Protein AF-A0A0C1XD74-F1 (afdb_monomer_lite)

Radius of gyration: 25.0 Å; chains: 1; bounding box: 58×68×39 Å

pLDDT: mean 76.07, std 21.0, range [36.81, 97.62]

Foldseek 3Di:
DADDPDDDPPPVVVVVVVVVVVVVCVVPDDPPPDDLVNLVVVLVVQVVVLVVQCVRDVVSVVVSLVVLVVSQVVCVVSVHDGDPRDDPPPPPPPPPDPDPDDDDDDDDDDDDDDDDDPDPPDDDDDDDD

Secondary structure (DSSP, 8-state):
-PPPSSPPTTHHHHHHHHHHHHHHHHHH--TTS--HHHHHHHHHHHHHHHHHHHTS-HHHHHHHHHHHHHHHHHHHHTTPPPPPP--TT-----------S-PPPPPS--PPP------TT--PPP---

Sequence (129 aa):
MGLVSRAAPGVEKQAERAAESACHLADAVTPTAWSTVAAEDALEAIDVLTTALSQISPDTATALAAVAAATNAARHSLGLPVGPEPDPQGKEAAVPGPRAGDQPAPRGARQRPRRRGLGPGFQGIHTER

Structure (mmCIF, N/CA/C/O backbone):
data_AF-A0A0C1XD74-F1
#
_entry.id   AF-A0A0C1XD74-F1
#
loop_
_atom_site.group_PDB
_atom_site.id
_atom_site.type_symbol
_atom_site.label_atom_id
_atom_site.label_alt_id
_atom_site.label_comp_id
_atom_site.label_asym_id
_atom_site.label_entity_id
_atom_site.label_seq_id
_atom_site.pdbx_PDB_ins_code
_atom_site.Cartn_x
_atom_site.Cartn_y
_atom_site.Cartn_z
_atom_site.occupancy
_atom_site.B_iso_or_equiv
_atom_site.auth_seq_id
_atom_site.auth_comp_id
_atom_site.auth_asym_id
_atom_site.auth_atom_id
_atom_site.pdbx_PDB_model_num
ATOM 1 N N . MET A 1 1 ? -15.076 -1.004 19.378 1.00 46.75 1 MET A N 1
ATOM 2 C CA . MET A 1 1 ? -15.097 0.454 19.133 1.00 46.75 1 MET A CA 1
ATOM 3 C C . MET A 1 1 ? -15.397 0.642 17.658 1.00 46.75 1 MET A C 1
ATOM 5 O O . MET A 1 1 ? -14.646 0.116 16.853 1.00 46.75 1 MET A O 1
ATOM 9 N N . GLY A 1 2 ? -16.538 1.238 17.309 1.00 65.94 2 GLY A N 1
ATOM 10 C CA . GLY A 1 2 ? -16.930 1.439 15.909 1.00 65.94 2 GLY A CA 1
ATOM 11 C C . GLY A 1 2 ? -16.255 2.667 15.298 1.00 65.94 2 GLY A C 1
ATOM 12 O O . GLY A 1 2 ? -15.820 3.557 16.028 1.00 65.94 2 GLY A O 1
ATOM 13 N N . LEU A 1 3 ? -16.190 2.719 13.966 1.00 73.38 3 LEU A N 1
ATOM 14 C CA . LEU A 1 3 ? -15.793 3.931 13.252 1.00 73.38 3 LEU A CA 1
ATOM 15 C C . LEU A 1 3 ? -16.749 5.075 13.609 1.00 73.38 3 LEU A C 1
ATOM 17 O O . LEU A 1 3 ? -17.969 4.900 13.636 1.00 73.38 3 LEU A O 1
ATOM 21 N N . VAL A 1 4 ? -16.193 6.254 13.878 1.00 77.62 4 VAL A N 1
ATOM 22 C CA . VAL A 1 4 ? -16.993 7.472 14.018 1.00 77.62 4 VAL A CA 1
ATOM 23 C C . VAL A 1 4 ? -17.599 7.843 12.664 1.00 77.62 4 VAL A C 1
ATOM 25 O O . VAL A 1 4 ? -16.967 7.666 11.626 1.00 77.62 4 VAL A O 1
ATOM 28 N N . SER A 1 5 ? -18.813 8.398 12.660 1.00 81.06 5 SER A N 1
ATOM 29 C CA . SER A 1 5 ? -19.534 8.742 11.422 1.00 81.06 5 SER A CA 1
ATOM 30 C C . SER A 1 5 ? -18.862 9.837 10.584 1.00 81.06 5 SER A C 1
ATOM 32 O O . SER A 1 5 ? -19.294 10.092 9.464 1.00 81.06 5 SER A O 1
ATOM 34 N N . ARG A 1 6 ? -17.836 10.510 11.118 1.00 79.50 6 ARG A N 1
ATOM 35 C CA . ARG A 1 6 ? -17.080 11.547 10.417 1.00 79.50 6 ARG A CA 1
ATOM 36 C C . ARG A 1 6 ? -15.589 11.389 10.681 1.00 79.50 6 ARG A C 1
ATOM 38 O O . ARG A 1 6 ? -15.171 11.370 11.836 1.00 79.50 6 ARG A O 1
ATOM 45 N N . ALA A 1 7 ? -14.802 11.318 9.612 1.00 81.12 7 ALA A N 1
ATOM 46 C CA . ALA A 1 7 ? -13.349 11.323 9.704 1.00 81.12 7 ALA A CA 1
ATOM 47 C C . ALA A 1 7 ? -12.835 12.660 10.272 1.00 81.12 7 ALA A C 1
ATOM 49 O O . ALA A 1 7 ? -13.505 13.695 10.180 1.00 81.12 7 ALA A O 1
ATOM 50 N N . ALA A 1 8 ? -11.629 12.655 10.848 1.00 84.56 8 ALA A N 1
ATOM 51 C CA . ALA A 1 8 ? -10.974 13.894 11.255 1.00 84.56 8 ALA A CA 1
ATOM 52 C C . ALA A 1 8 ? -10.777 14.829 10.038 1.00 84.56 8 ALA A C 1
ATOM 54 O O . ALA A 1 8 ? -10.639 14.346 8.906 1.00 84.56 8 ALA A O 1
ATOM 55 N N . PRO A 1 9 ? -10.754 16.162 10.233 1.00 84.19 9 PRO A N 1
ATOM 56 C CA . PRO A 1 9 ? -10.585 17.108 9.136 1.00 84.19 9 PRO A CA 1
ATOM 57 C C . PRO A 1 9 ? -9.368 16.770 8.267 1.00 84.19 9 PRO A C 1
ATOM 59 O O . PRO A 1 9 ? -8.262 16.598 8.768 1.00 84.19 9 PRO A O 1
ATOM 62 N N . GLY A 1 10 ? -9.579 16.674 6.954 1.00 88.00 10 GLY A N 1
ATOM 63 C CA . GLY A 1 10 ? -8.526 16.373 5.981 1.00 88.00 10 GLY A CA 1
ATOM 64 C C . GLY A 1 10 ? -8.268 14.885 5.727 1.00 88.00 10 GLY A C 1
ATOM 65 O O . GLY A 1 10 ? -7.812 14.568 4.632 1.00 88.00 10 GLY A O 1
ATOM 66 N N . VAL A 1 11 ? -8.624 13.980 6.648 1.00 91.12 11 VAL A N 1
ATOM 67 C CA . VAL A 1 11 ? -8.419 12.526 6.473 1.00 91.12 11 VAL A CA 1
ATOM 68 C C . VAL A 1 11 ? -9.242 11.988 5.307 1.00 91.12 11 VAL A C 1
ATOM 70 O O . VAL A 1 11 ? -8.709 11.278 4.465 1.00 91.12 11 VAL A O 1
ATOM 73 N N . GLU A 1 12 ? -10.513 12.382 5.204 1.00 89.00 12 GLU A N 1
ATOM 74 C CA . GLU A 1 12 ? -11.400 11.977 4.101 1.00 89.00 12 GLU A CA 1
ATOM 75 C C . GLU A 1 12 ? -10.815 12.357 2.731 1.00 89.00 12 GLU A C 1
ATOM 77 O O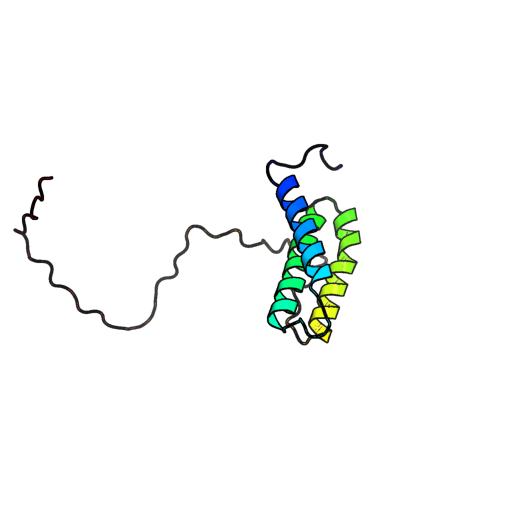 . GLU A 1 12 ? -10.677 11.513 1.853 1.00 89.00 12 GLU A O 1
ATOM 82 N N . LYS A 1 13 ? -10.345 13.602 2.591 1.00 93.19 13 LYS A N 1
ATOM 83 C CA . LYS A 1 13 ? -9.714 14.099 1.361 1.00 93.19 13 LYS A CA 1
ATOM 84 C C . LYS A 1 13 ? -8.384 13.406 1.050 1.00 93.19 13 LYS A C 1
ATOM 86 O O . LY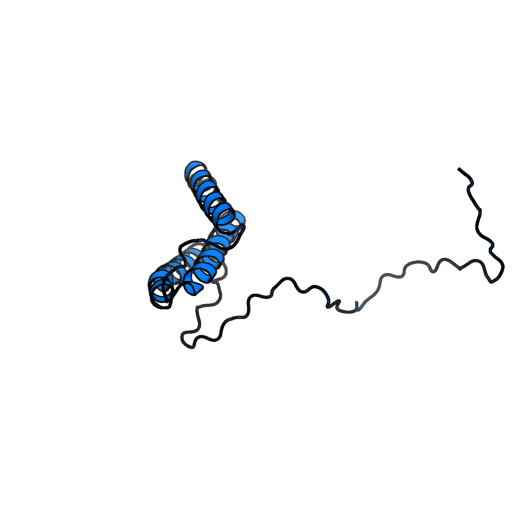S A 1 13 ? -8.016 13.260 -0.111 1.00 93.19 13 LYS A O 1
ATOM 91 N N . GLN A 1 14 ? -7.612 13.039 2.072 1.00 93.25 14 GLN A N 1
ATOM 92 C CA . GLN A 1 14 ? -6.371 12.286 1.882 1.00 93.25 14 GLN A CA 1
ATOM 93 C C . GLN A 1 14 ? -6.655 10.848 1.444 1.00 93.25 14 GLN A C 1
ATOM 95 O O . GLN A 1 14 ? -5.987 10.364 0.536 1.00 93.25 14 GLN A O 1
ATOM 100 N N . ALA A 1 15 ? -7.663 10.202 2.034 1.00 92.69 15 ALA A N 1
ATOM 101 C CA . ALA A 1 15 ? -8.099 8.867 1.643 1.00 92.69 15 ALA A CA 1
ATOM 102 C C . ALA A 1 15 ? -8.627 8.844 0.199 1.00 92.69 15 ALA A C 1
ATOM 104 O O . ALA A 1 15 ? -8.237 7.974 -0.575 1.00 92.69 15 ALA A O 1
ATOM 105 N N . GLU A 1 16 ? -9.432 9.838 -0.187 1.00 93.94 16 GLU A N 1
ATOM 106 C CA . GLU A 1 16 ? -9.906 10.020 -1.565 1.00 93.94 16 GLU A CA 1
ATOM 107 C C . GLU A 1 16 ? -8.734 10.143 -2.550 1.00 93.94 16 GLU A C 1
ATOM 109 O O . GLU A 1 16 ? -8.631 9.369 -3.497 1.00 93.94 16 GLU A O 1
ATOM 114 N N . ARG A 1 17 ? -7.774 11.032 -2.271 1.00 96.12 17 ARG A N 1
ATOM 115 C CA . ARG A 1 17 ? -6.577 11.201 -3.113 1.00 96.12 17 ARG A CA 1
ATOM 116 C C . ARG A 1 17 ? -5.717 9.947 -3.199 1.00 96.12 17 ARG A C 1
ATOM 118 O O . ARG A 1 17 ? -5.119 9.696 -4.244 1.00 96.12 17 ARG A O 1
ATOM 125 N N . ALA A 1 18 ? -5.607 9.188 -2.110 1.00 94.75 18 ALA A N 1
ATOM 126 C CA . ALA A 1 18 ? -4.878 7.926 -2.112 1.00 94.75 18 ALA A CA 1
ATOM 127 C C . ALA A 1 18 ? -5.558 6.912 -3.045 1.00 94.75 18 ALA A C 1
ATOM 129 O O . ALA A 1 18 ? -4.874 6.279 -3.847 1.00 94.75 18 ALA A O 1
ATOM 130 N N . ALA A 1 19 ? -6.892 6.818 -3.001 1.00 96.12 19 ALA A N 1
ATOM 131 C CA . ALA A 1 19 ? -7.660 5.967 -3.905 1.00 96.12 19 ALA A CA 1
ATOM 132 C C . ALA A 1 19 ? -7.514 6.406 -5.373 1.00 96.12 19 ALA A C 1
ATOM 134 O O . ALA A 1 19 ? -7.199 5.577 -6.224 1.00 96.12 19 ALA A O 1
ATOM 135 N N . GLU A 1 20 ? -7.647 7.704 -5.667 1.00 97.62 20 GLU A N 1
ATOM 136 C CA . GLU A 1 20 ? -7.438 8.252 -7.018 1.00 97.62 20 GLU A CA 1
ATOM 137 C C . GLU A 1 20 ? -6.027 7.956 -7.544 1.00 97.62 20 GLU A C 1
ATOM 139 O O . GLU A 1 20 ? -5.856 7.493 -8.671 1.00 97.62 20 GLU A O 1
ATOM 144 N N . SER A 1 21 ? -5.005 8.173 -6.712 1.00 95.69 21 SER A N 1
ATOM 145 C CA . SER A 1 21 ? -3.608 7.917 -7.084 1.00 95.69 21 SER A CA 1
ATOM 146 C C . SER A 1 21 ? -3.357 6.434 -7.356 1.00 95.69 21 SER A C 1
ATOM 148 O O . SER A 1 21 ? -2.643 6.100 -8.299 1.00 95.69 21 SER A O 1
ATOM 150 N N . ALA A 1 22 ? -3.964 5.540 -6.569 1.00 95.19 22 ALA A N 1
ATOM 151 C CA . ALA A 1 22 ? -3.871 4.100 -6.785 1.00 95.19 22 ALA A CA 1
ATOM 152 C C . ALA A 1 22 ? -4.531 3.676 -8.106 1.00 95.19 22 ALA A C 1
ATOM 154 O O . ALA A 1 22 ? -3.954 2.874 -8.839 1.00 95.19 22 ALA A O 1
ATOM 155 N N . CYS A 1 23 ? -5.691 4.247 -8.450 1.00 96.75 23 CYS A N 1
ATOM 156 C CA . CYS A 1 23 ? -6.332 4.017 -9.746 1.00 96.75 23 CYS A CA 1
ATOM 157 C C . CYS A 1 23 ? -5.452 4.500 -10.905 1.00 96.75 23 CYS A C 1
ATOM 159 O O . CYS A 1 23 ? -5.196 3.740 -11.833 1.00 96.75 23 CYS A O 1
ATOM 161 N N . HIS A 1 24 ? -4.914 5.719 -10.822 1.00 95.56 24 HIS A N 1
ATOM 162 C CA . HIS A 1 24 ? -4.011 6.237 -11.850 1.00 95.56 24 HIS A CA 1
ATOM 163 C C . HIS A 1 24 ? -2.746 5.392 -12.013 1.00 95.56 24 HIS A C 1
ATOM 165 O O . HIS A 1 24 ? -2.293 5.179 -13.137 1.00 95.56 24 HIS A O 1
ATOM 171 N N . LEU A 1 25 ? -2.183 4.886 -10.912 1.00 93.69 25 LEU A N 1
ATOM 172 C CA . LEU A 1 25 ? -1.071 3.945 -10.974 1.00 93.69 25 LEU A CA 1
ATOM 173 C C . LEU A 1 25 ? -1.495 2.651 -11.680 1.00 93.69 25 LEU A C 1
ATOM 175 O O . LEU A 1 25 ? -0.790 2.207 -12.580 1.00 93.69 25 LEU A O 1
ATOM 179 N N . ALA A 1 26 ? -2.650 2.079 -11.330 1.00 93.06 26 ALA A N 1
ATOM 180 C CA . ALA A 1 26 ? -3.173 0.865 -11.959 1.00 93.06 26 ALA A CA 1
ATOM 181 C C . ALA A 1 26 ? -3.401 1.023 -13.475 1.00 93.06 26 ALA A C 1
ATOM 183 O O . ALA A 1 26 ? -3.120 0.096 -14.232 1.00 93.06 26 ALA A O 1
ATOM 184 N N . ASP A 1 27 ? -3.838 2.200 -13.926 1.00 94.38 27 ASP A N 1
ATOM 185 C CA . ASP A 1 27 ? -4.011 2.502 -15.352 1.00 94.38 27 ASP A CA 1
ATOM 186 C C . ASP A 1 27 ? -2.671 2.691 -16.086 1.00 94.38 27 ASP A C 1
ATOM 188 O O . ASP A 1 27 ? -2.566 2.430 -17.285 1.00 94.38 27 ASP A O 1
ATOM 192 N 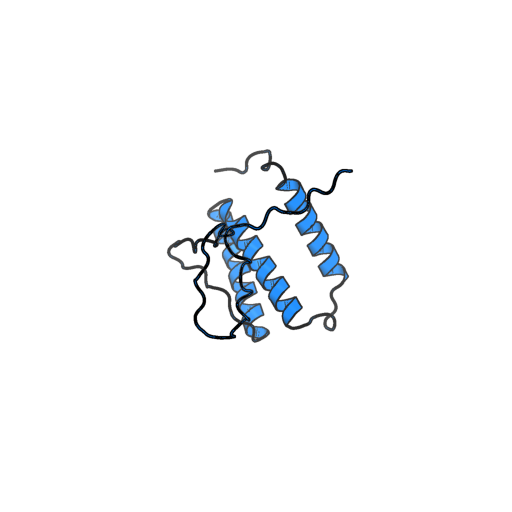N . ALA A 1 28 ? -1.638 3.160 -15.382 1.00 91.31 28 ALA A N 1
ATOM 193 C CA . ALA A 1 28 ? -0.328 3.454 -15.960 1.00 91.31 28 ALA A CA 1
ATOM 194 C C . ALA A 1 28 ? 0.616 2.241 -16.012 1.00 91.31 28 ALA A C 1
ATOM 196 O O . ALA A 1 28 ? 1.582 2.239 -16.783 1.00 91.31 28 ALA A O 1
ATOM 197 N N . VAL A 1 29 ? 0.392 1.221 -15.179 1.00 92.56 29 VAL A N 1
ATOM 198 C CA . VAL A 1 29 ? 1.333 0.104 -15.043 1.00 92.56 29 VAL A CA 1
ATOM 199 C C . VAL A 1 29 ? 1.293 -0.834 -16.245 1.00 92.56 29 VAL A C 1
ATOM 201 O O . VAL A 1 29 ? 0.263 -1.342 -16.673 1.00 92.56 29 VAL A O 1
ATOM 204 N N . THR A 1 30 ? 2.482 -1.137 -16.752 1.00 90.31 30 THR A N 1
ATOM 205 C CA . THR A 1 30 ? 2.743 -2.257 -17.659 1.00 90.31 30 THR A CA 1
ATOM 206 C C . THR A 1 30 ? 3.911 -3.060 -17.085 1.00 90.31 30 THR A C 1
ATOM 208 O O . THR A 1 30 ? 4.687 -2.502 -16.304 1.00 90.31 30 THR A O 1
ATOM 211 N N . PRO A 1 31 ? 4.102 -4.344 -17.444 1.00 82.06 31 PRO A N 1
ATOM 212 C CA . PRO A 1 31 ? 5.219 -5.135 -16.917 1.00 82.06 31 PRO A CA 1
ATOM 213 C C . PRO A 1 31 ? 6.594 -4.481 -17.123 1.00 82.06 31 PRO A C 1
ATOM 215 O O 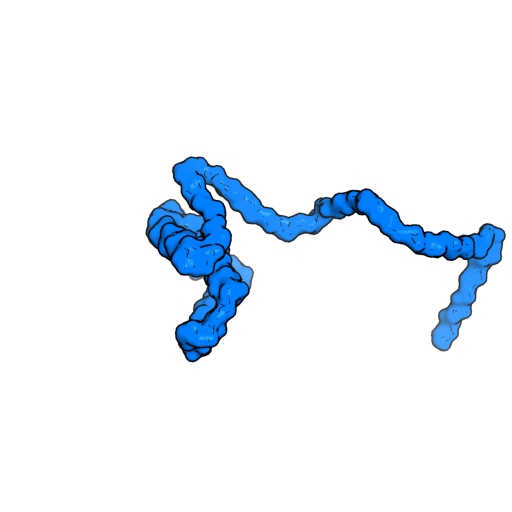. PRO A 1 31 ? 7.502 -4.683 -16.328 1.00 82.06 31 PRO A O 1
ATOM 218 N N . THR A 1 32 ? 6.740 -3.661 -18.166 1.00 88.69 32 THR A N 1
ATOM 219 C CA . THR A 1 32 ? 7.974 -2.938 -18.499 1.00 88.69 32 THR A CA 1
ATOM 220 C C . THR A 1 32 ? 8.062 -1.532 -17.901 1.00 88.69 32 THR A C 1
ATOM 222 O O . THR A 1 32 ? 9.090 -0.882 -18.061 1.00 88.69 32 THR A O 1
ATOM 225 N N . ALA A 1 33 ? 7.007 -1.031 -17.248 1.00 88.88 33 ALA A N 1
ATOM 226 C CA . ALA A 1 33 ? 6.980 0.315 -16.663 1.00 88.88 33 ALA A CA 1
ATOM 227 C C . ALA A 1 33 ? 7.631 0.396 -15.272 1.00 88.88 33 ALA A C 1
ATOM 229 O O . ALA A 1 33 ? 7.828 1.493 -14.751 1.00 88.88 33 ALA A O 1
ATOM 230 N N . TRP A 1 34 ? 7.963 -0.742 -14.661 1.00 93.50 34 TRP A N 1
ATOM 231 C CA . TRP A 1 34 ? 8.492 -0.791 -13.304 1.00 93.50 34 TRP A CA 1
ATOM 232 C C . TRP A 1 34 ? 10.016 -0.691 -13.275 1.00 93.50 34 TRP A C 1
ATOM 234 O O . TRP A 1 34 ? 10.723 -1.466 -13.918 1.00 93.50 34 TRP A O 1
ATOM 244 N N . SER A 1 35 ? 10.521 0.233 -12.462 1.00 92.31 35 SER A N 1
ATOM 245 C CA . SER A 1 35 ? 11.896 0.196 -11.967 1.00 92.31 35 SER A CA 1
ATOM 246 C C . SER A 1 35 ? 11.924 -0.428 -10.571 1.00 92.31 35 SER A C 1
ATOM 248 O O . SER A 1 35 ? 10.908 -0.449 -9.876 1.00 92.31 35 SER A O 1
ATOM 250 N N . THR A 1 36 ? 13.094 -0.902 -10.135 1.00 92.25 36 THR A N 1
ATOM 251 C CA . THR A 1 36 ? 13.289 -1.416 -8.769 1.00 92.25 36 THR A CA 1
ATOM 252 C C . THR A 1 36 ? 12.874 -0.391 -7.714 1.00 92.25 36 THR A C 1
ATOM 254 O O . THR A 1 36 ? 12.157 -0.743 -6.787 1.00 92.25 36 THR A O 1
ATOM 257 N N . VAL A 1 37 ? 13.253 0.879 -7.902 1.00 93.31 37 VAL A N 1
ATOM 258 C CA . VAL A 1 37 ? 12.902 1.976 -6.984 1.00 93.31 37 VAL A CA 1
ATOM 259 C C . VAL A 1 37 ? 11.392 2.202 -6.953 1.00 93.31 37 VAL A C 1
ATOM 261 O O . VAL A 1 37 ? 10.809 2.267 -5.882 1.00 93.31 37 VAL A O 1
ATOM 264 N N . ALA A 1 38 ? 10.731 2.235 -8.115 1.00 93.50 38 ALA A N 1
ATOM 265 C CA . ALA A 1 38 ? 9.280 2.420 -8.164 1.00 93.50 38 ALA A CA 1
ATOM 266 C C . ALA A 1 38 ? 8.521 1.261 -7.495 1.00 93.50 38 ALA A C 1
ATOM 268 O O . ALA A 1 38 ? 7.495 1.482 -6.857 1.00 93.50 38 ALA A O 1
ATOM 269 N N . ALA A 1 39 ? 9.018 0.027 -7.634 1.00 93.50 39 ALA A N 1
ATOM 270 C CA . ALA A 1 39 ? 8.442 -1.130 -6.957 1.00 93.50 39 ALA A CA 1
ATOM 271 C C . ALA A 1 39 ? 8.647 -1.060 -5.434 1.00 93.50 39 ALA A C 1
ATOM 273 O O . ALA A 1 39 ? 7.719 -1.352 -4.686 1.00 93.50 39 ALA A O 1
ATOM 274 N N . GLU A 1 40 ? 9.831 -0.645 -4.977 1.00 93.69 40 GLU A N 1
ATOM 275 C CA . GLU A 1 40 ? 10.123 -0.433 -3.556 1.00 93.69 40 GLU A CA 1
ATOM 276 C C . GLU A 1 40 ? 9.216 0.643 -2.945 1.00 93.69 40 GLU A C 1
ATOM 278 O O . GLU A 1 40 ? 8.545 0.364 -1.952 1.00 93.69 40 GLU A O 1
ATOM 283 N N . ASP A 1 41 ? 9.103 1.807 -3.591 1.00 93.94 41 ASP A N 1
ATOM 284 C CA . ASP A 1 41 ? 8.238 2.911 -3.152 1.00 93.94 41 ASP A CA 1
ATOM 285 C C . ASP A 1 41 ? 6.763 2.478 -3.069 1.00 93.94 41 ASP A C 1
ATOM 287 O O . ASP A 1 41 ? 6.050 2.813 -2.120 1.00 93.94 41 ASP A O 1
ATOM 291 N N . ALA A 1 42 ? 6.285 1.702 -4.051 1.00 94.75 42 ALA A N 1
ATOM 292 C CA . ALA A 1 42 ? 4.915 1.192 -4.056 1.00 94.75 42 ALA A CA 1
ATOM 293 C C . ALA A 1 42 ? 4.661 0.206 -2.903 1.00 94.75 42 ALA A C 1
ATOM 295 O O . ALA A 1 42 ? 3.617 0.276 -2.252 1.00 94.75 42 ALA A O 1
ATOM 296 N N . LEU A 1 43 ? 5.608 -0.694 -2.626 1.00 95.19 43 LEU A N 1
ATOM 297 C CA . LEU A 1 43 ? 5.505 -1.648 -1.517 1.00 95.19 43 LEU A CA 1
ATOM 298 C C . LEU A 1 43 ? 5.596 -0.938 -0.157 1.00 95.19 43 LEU A C 1
ATOM 300 O O . LEU A 1 43 ? 4.834 -1.270 0.747 1.00 95.19 43 LEU A O 1
ATOM 304 N N . GLU A 1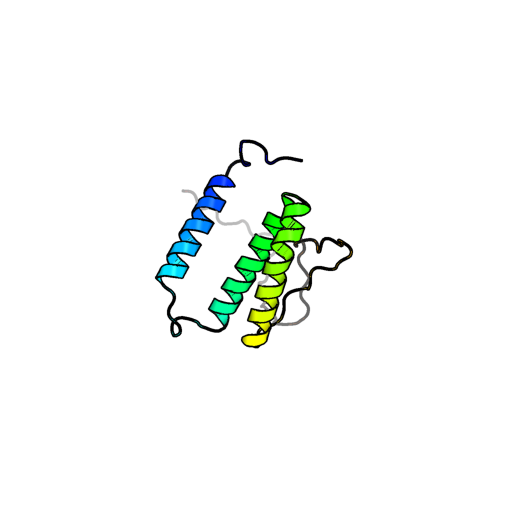 44 ? 6.449 0.081 -0.019 1.00 94.69 44 GLU A N 1
ATOM 305 C CA . GLU A 1 44 ? 6.509 0.918 1.186 1.00 94.69 44 GLU A CA 1
ATOM 306 C C . GLU A 1 44 ? 5.197 1.679 1.418 1.00 94.69 44 GLU A C 1
ATOM 308 O O . GLU A 1 44 ? 4.683 1.697 2.538 1.00 94.69 44 GLU A O 1
ATOM 313 N N . ALA A 1 45 ? 4.592 2.238 0.367 1.00 95.12 45 ALA A N 1
ATOM 314 C CA . ALA A 1 45 ? 3.289 2.889 0.473 1.00 95.12 45 ALA A CA 1
ATOM 315 C C . ALA A 1 45 ? 2.193 1.920 0.958 1.00 95.12 45 ALA A C 1
ATOM 317 O O . ALA A 1 45 ? 1.369 2.296 1.797 1.00 95.12 45 ALA A O 1
ATOM 318 N N . ILE A 1 46 ? 2.200 0.668 0.482 1.00 95.44 46 ILE A N 1
ATOM 319 C CA . ILE A 1 46 ? 1.277 -0.376 0.955 1.00 95.44 46 ILE A CA 1
ATOM 320 C C . ILE A 1 46 ? 1.508 -0.668 2.442 1.00 95.44 46 ILE A C 1
ATOM 322 O O . ILE A 1 46 ? 0.535 -0.726 3.195 1.00 95.44 46 ILE A O 1
ATOM 326 N N . ASP A 1 47 ? 2.758 -0.809 2.888 1.00 94.38 47 ASP A N 1
ATOM 327 C CA . ASP A 1 47 ? 3.084 -1.077 4.296 1.00 94.38 47 ASP A CA 1
ATOM 328 C C . ASP A 1 47 ? 2.624 0.066 5.217 1.00 94.38 47 ASP A C 1
ATOM 330 O O . ASP A 1 47 ? 2.011 -0.173 6.266 1.00 94.38 47 ASP A O 1
ATOM 334 N N . VAL A 1 48 ? 2.844 1.318 4.803 1.00 94.69 48 VAL A N 1
ATOM 335 C CA . VAL A 1 48 ? 2.402 2.512 5.541 1.00 94.69 48 VAL A CA 1
ATOM 336 C C . VAL A 1 48 ? 0.877 2.557 5.653 1.00 94.69 48 VAL A C 1
ATOM 338 O O . VAL A 1 48 ? 0.346 2.757 6.749 1.00 94.69 48 VAL A O 1
ATOM 341 N N . LEU A 1 49 ? 0.155 2.336 4.550 1.00 94.69 49 LEU A N 1
ATOM 342 C CA . LEU A 1 49 ? -1.312 2.323 4.554 1.00 94.69 49 LEU A CA 1
ATOM 343 C C . LEU A 1 49 ? -1.869 1.161 5.385 1.00 94.69 49 LEU A C 1
ATOM 345 O O . LEU A 1 49 ? -2.806 1.357 6.157 1.00 94.69 49 LEU A O 1
ATOM 349 N N . THR A 1 50 ? -1.268 -0.023 5.278 1.00 94.88 50 THR A N 1
ATOM 350 C CA . THR A 1 50 ? -1.638 -1.212 6.060 1.00 94.88 50 THR A CA 1
ATOM 351 C C . THR A 1 50 ? -1.481 -0.938 7.557 1.00 94.88 50 THR A C 1
ATOM 353 O O . THR A 1 50 ? -2.409 -1.178 8.330 1.00 94.88 50 THR A O 1
ATOM 356 N N . THR A 1 51 ? -0.357 -0.341 7.960 1.00 92.94 51 THR A N 1
ATOM 357 C CA . THR A 1 51 ? -0.081 0.042 9.355 1.00 92.94 51 THR A CA 1
ATOM 358 C C . THR A 1 51 ? -1.051 1.109 9.866 1.00 92.94 51 THR A C 1
ATOM 360 O O . THR A 1 51 ? -1.507 1.049 11.008 1.00 92.94 51 THR A O 1
ATOM 363 N N . ALA A 1 52 ? -1.403 2.094 9.037 1.00 92.12 52 ALA A N 1
ATOM 364 C CA . ALA A 1 52 ? -2.372 3.119 9.415 1.00 92.12 52 ALA A CA 1
ATOM 365 C C . ALA A 1 52 ? -3.776 2.520 9.608 1.00 92.12 52 ALA A C 1
ATOM 367 O O . ALA A 1 52 ? -4.450 2.804 10.598 1.00 92.12 52 ALA A O 1
ATOM 368 N N . LEU A 1 53 ? -4.211 1.650 8.693 1.00 92.31 53 LEU A N 1
ATOM 369 C CA . LEU A 1 53 ? -5.534 1.026 8.744 1.00 92.31 53 LEU A CA 1
ATOM 370 C C . LEU A 1 53 ? -5.658 -0.008 9.870 1.00 92.31 53 LEU A C 1
ATOM 372 O O . LEU A 1 53 ? -6.742 -0.152 10.437 1.00 92.31 53 LEU A O 1
ATOM 376 N N . SER A 1 54 ? -4.573 -0.684 10.265 1.00 93.38 54 SER A N 1
ATOM 377 C CA . SER A 1 54 ? -4.607 -1.620 11.398 1.00 93.38 54 SER A CA 1
ATOM 378 C C . SER A 1 54 ? -4.947 -0.942 12.729 1.00 93.38 54 SER A C 1
ATOM 380 O O . SER A 1 54 ? -5.429 -1.602 13.645 1.00 93.38 54 SER A O 1
ATOM 382 N N . GLN A 1 55 ? -4.767 0.378 12.835 1.00 91.25 55 GLN A N 1
ATOM 383 C CA . GLN A 1 55 ? -5.127 1.146 14.033 1.00 91.25 55 GLN A CA 1
ATOM 384 C C . GLN A 1 55 ? -6.644 1.344 14.195 1.00 91.25 55 GLN A C 1
ATOM 386 O O . GLN A 1 55 ? -7.089 1.783 15.254 1.00 91.25 55 GLN A O 1
ATOM 391 N N . ILE A 1 56 ? -7.456 1.014 13.179 1.00 90.88 56 ILE A N 1
ATOM 392 C CA . ILE A 1 56 ? -8.920 1.151 13.236 1.00 90.88 56 ILE A CA 1
ATOM 393 C C . ILE A 1 56 ? -9.524 0.200 14.273 1.00 90.88 56 ILE A C 1
ATOM 395 O O . ILE A 1 56 ? -10.360 0.605 15.083 1.00 90.88 56 ILE A O 1
ATOM 399 N N . SER A 1 57 ? -9.146 -1.080 14.224 1.00 90.25 57 SER A N 1
ATOM 400 C CA . SER A 1 57 ? -9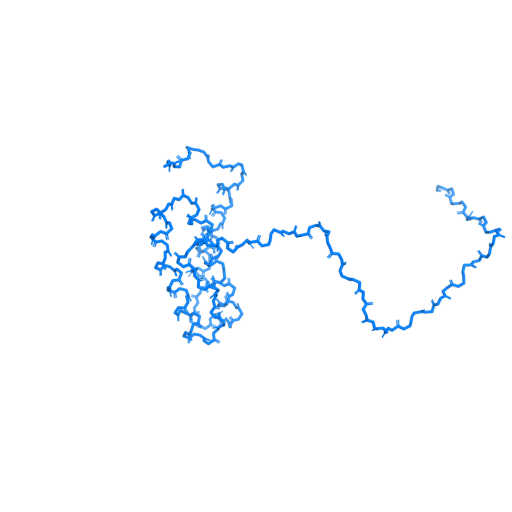.629 -2.098 15.156 1.00 90.25 57 SER A CA 1
ATOM 401 C C . SER A 1 57 ? -8.747 -3.356 15.127 1.00 90.25 57 SER A C 1
ATOM 403 O O . SER A 1 57 ? -8.094 -3.611 14.112 1.00 90.25 57 SER A O 1
ATOM 405 N N . PRO A 1 58 ? -8.768 -4.191 16.185 1.00 89.62 58 PRO A N 1
ATOM 406 C CA . PRO A 1 58 ? -8.048 -5.469 16.199 1.00 89.62 58 PRO A CA 1
ATOM 407 C C . PRO A 1 58 ? -8.456 -6.423 15.067 1.00 89.62 58 PRO A C 1
ATOM 409 O O . PRO A 1 58 ? -7.607 -7.115 14.504 1.00 89.62 58 PRO A O 1
ATOM 412 N N . ASP A 1 59 ? -9.738 -6.432 14.693 1.00 91.62 59 ASP A N 1
ATOM 413 C CA . ASP A 1 59 ? -10.240 -7.255 13.587 1.00 91.62 59 ASP A CA 1
ATOM 414 C C . ASP A 1 59 ? -9.665 -6.771 12.249 1.00 91.62 59 ASP A C 1
ATOM 416 O O . ASP A 1 59 ? -9.242 -7.575 11.419 1.00 91.62 59 ASP A O 1
ATOM 420 N N . THR A 1 60 ? -9.569 -5.448 12.064 1.00 91.38 60 THR A N 1
ATOM 421 C CA . THR A 1 60 ? -8.916 -4.840 10.896 1.00 91.38 60 THR A CA 1
ATOM 422 C C . THR A 1 60 ? -7.430 -5.185 10.852 1.00 91.38 60 THR A C 1
ATOM 424 O O . THR A 1 60 ? -6.937 -5.581 9.800 1.00 91.38 60 THR A O 1
ATOM 427 N N . ALA A 1 61 ? -6.721 -5.096 11.981 1.00 92.69 61 ALA A N 1
ATOM 428 C CA . ALA A 1 61 ? -5.316 -5.493 12.070 1.00 92.69 61 ALA A CA 1
ATOM 429 C C . ALA A 1 61 ? -5.116 -6.970 11.694 1.00 92.69 61 ALA A C 1
ATOM 431 O O . ALA A 1 61 ? -4.228 -7.300 10.910 1.00 92.69 61 ALA A O 1
ATOM 432 N N . THR A 1 62 ? -5.991 -7.849 12.190 1.00 93.12 62 THR A N 1
ATOM 433 C CA . THR A 1 62 ? -5.961 -9.285 11.881 1.00 93.12 62 THR A CA 1
ATOM 434 C C . THR A 1 62 ? -6.205 -9.540 10.395 1.00 93.12 62 THR A C 1
ATOM 436 O O . THR A 1 62 ? -5.471 -10.304 9.772 1.00 93.12 62 THR A O 1
ATOM 439 N N . ALA A 1 63 ? -7.193 -8.868 9.798 1.00 93.88 63 ALA A N 1
ATOM 440 C CA . ALA A 1 63 ? -7.473 -8.978 8.367 1.00 93.88 63 ALA A CA 1
ATOM 441 C C . ALA A 1 63 ? -6.300 -8.479 7.501 1.00 93.88 63 ALA A C 1
ATOM 443 O O . ALA A 1 63 ? -6.007 -9.056 6.454 1.00 93.88 63 ALA A O 1
ATOM 444 N N . LEU A 1 64 ? -5.604 -7.433 7.950 1.00 95.81 64 LEU A N 1
ATOM 445 C CA . LEU A 1 64 ? -4.482 -6.818 7.240 1.00 95.81 64 LEU A CA 1
ATOM 446 C C . LEU A 1 64 ? -3.149 -7.565 7.389 1.00 95.81 64 LEU A C 1
ATOM 448 O O . LEU A 1 64 ? -2.242 -7.335 6.590 1.00 95.81 64 LEU A O 1
ATOM 452 N N . ALA A 1 65 ? -3.028 -8.510 8.325 1.00 93.25 65 ALA A N 1
ATOM 453 C CA . ALA A 1 65 ? -1.824 -9.331 8.473 1.00 93.25 65 ALA A CA 1
ATOM 454 C C . ALA A 1 65 ? -1.474 -10.099 7.182 1.00 93.25 65 ALA A C 1
ATOM 456 O O . ALA A 1 65 ? -0.303 -10.227 6.825 1.00 93.25 65 ALA A O 1
ATOM 457 N N . ALA A 1 66 ? -2.488 -10.555 6.437 1.00 93.00 66 ALA A N 1
ATOM 458 C CA . ALA A 1 66 ? -2.289 -11.211 5.146 1.00 93.00 66 ALA A CA 1
ATOM 459 C C . ALA A 1 66 ? -1.698 -10.265 4.086 1.00 93.00 66 ALA A C 1
ATOM 461 O O . ALA A 1 66 ? -0.905 -10.701 3.254 1.00 93.00 66 ALA A O 1
ATOM 462 N N . VAL A 1 67 ? -2.050 -8.974 4.130 1.00 94.75 67 VAL A N 1
ATOM 463 C CA . VAL A 1 67 ? -1.497 -7.957 3.223 1.00 94.75 67 VAL A CA 1
ATOM 464 C C . VAL A 1 67 ? -0.021 -7.739 3.530 1.00 94.75 67 VAL A C 1
ATOM 466 O O . VAL A 1 67 ? 0.794 -7.837 2.621 1.00 94.75 67 VAL A O 1
ATOM 469 N N . ALA A 1 68 ? 0.340 -7.560 4.804 1.00 92.38 68 ALA A N 1
ATOM 470 C CA . ALA A 1 68 ? 1.739 -7.422 5.216 1.00 92.38 68 ALA A CA 1
ATOM 471 C C . ALA A 1 68 ? 2.590 -8.638 4.795 1.00 92.38 68 ALA A C 1
ATOM 473 O O . ALA A 1 68 ? 3.682 -8.486 4.243 1.00 92.38 68 ALA A O 1
ATOM 474 N N . ALA A 1 69 ? 2.067 -9.857 4.976 1.00 93.19 69 ALA A N 1
ATOM 475 C CA . ALA A 1 69 ? 2.735 -11.077 4.526 1.00 93.19 69 ALA A CA 1
ATOM 476 C C . ALA A 1 69 ? 2.916 -11.115 2.996 1.00 93.19 69 ALA A C 1
ATOM 478 O O . ALA A 1 69 ? 3.990 -11.476 2.507 1.00 93.19 69 ALA A O 1
ATOM 479 N N . ALA A 1 70 ? 1.894 -10.712 2.234 1.00 95.50 70 ALA A N 1
ATOM 480 C CA . ALA A 1 70 ? 1.967 -10.634 0.778 1.00 95.50 70 ALA A CA 1
ATOM 481 C C . ALA A 1 70 ? 2.988 -9.586 0.303 1.00 95.50 70 ALA A C 1
ATOM 483 O O . ALA A 1 70 ? 3.764 -9.870 -0.612 1.00 95.50 70 ALA A O 1
ATOM 484 N N . THR A 1 71 ? 3.052 -8.417 0.950 1.00 94.94 71 THR A N 1
ATOM 485 C CA . THR A 1 71 ? 4.052 -7.381 0.652 1.00 94.94 71 THR A CA 1
ATOM 486 C C . THR A 1 71 ? 5.469 -7.896 0.906 1.00 94.94 71 THR A C 1
ATOM 488 O O . THR A 1 71 ? 6.343 -7.736 0.055 1.00 94.94 71 THR A O 1
ATOM 491 N N . ASN A 1 72 ? 5.702 -8.601 2.018 1.00 93.38 72 ASN A N 1
ATOM 492 C CA . ASN A 1 72 ? 7.003 -9.208 2.313 1.00 93.38 72 ASN A CA 1
ATOM 493 C C . ASN A 1 72 ? 7.393 -10.296 1.301 1.00 93.38 72 ASN A C 1
ATOM 495 O O . ASN A 1 72 ? 8.543 -10.341 0.856 1.00 93.38 72 ASN A O 1
ATOM 499 N N . ALA A 1 73 ? 6.444 -11.135 0.880 1.00 95.12 73 ALA A N 1
ATOM 500 C CA . ALA A 1 73 ? 6.682 -12.123 -0.170 1.00 95.12 73 ALA A CA 1
ATOM 501 C C . ALA A 1 73 ? 7.035 -11.461 -1.517 1.00 95.12 73 ALA A C 1
ATOM 503 O O . ALA A 1 73 ? 7.933 -11.933 -2.217 1.00 95.12 73 ALA A O 1
ATOM 504 N N . ALA A 1 74 ? 6.377 -10.348 -1.861 1.00 94.00 74 ALA A N 1
ATOM 505 C CA . ALA A 1 74 ? 6.689 -9.564 -3.055 1.00 94.00 74 ALA A CA 1
ATOM 506 C C . ALA A 1 74 ? 8.078 -8.911 -2.972 1.00 94.00 74 ALA A C 1
ATOM 508 O O . ALA A 1 74 ? 8.848 -8.983 -3.927 1.00 94.00 74 ALA A O 1
ATOM 509 N N . ARG A 1 75 ? 8.451 -8.342 -1.817 1.00 94.94 75 ARG A N 1
ATOM 510 C CA . ARG A 1 75 ? 9.811 -7.821 -1.585 1.00 94.94 75 ARG A CA 1
ATOM 511 C C . ARG A 1 75 ? 10.857 -8.917 -1.806 1.00 94.94 75 ARG A C 1
ATOM 513 O O . ARG A 1 75 ? 11.815 -8.711 -2.547 1.00 94.94 75 ARG A O 1
ATOM 520 N N . HIS A 1 76 ? 10.630 -10.106 -1.248 1.00 94.12 76 HIS A N 1
ATOM 521 C CA . HIS A 1 76 ? 11.537 -11.243 -1.404 1.00 94.12 76 HIS A CA 1
ATOM 522 C C . HIS A 1 76 ? 11.676 -11.696 -2.867 1.00 94.12 76 HIS A C 1
ATOM 524 O O . HIS A 1 76 ? 12.791 -11.940 -3.327 1.00 94.12 76 HIS A O 1
ATOM 530 N N . SER A 1 77 ? 10.576 -11.792 -3.625 1.00 94.19 77 SER A N 1
ATOM 531 C CA . SER A 1 77 ? 10.633 -12.203 -5.038 1.00 94.19 77 SER A CA 1
ATOM 532 C C . SER A 1 77 ? 11.344 -11.184 -5.934 1.00 94.19 77 SER A C 1
ATOM 534 O O . SER A 1 77 ? 11.937 -11.567 -6.942 1.00 94.19 77 SER A O 1
ATOM 536 N N . LEU A 1 78 ? 11.336 -9.908 -5.540 1.00 92.19 78 LEU A N 1
ATOM 537 C CA . LEU A 1 78 ? 12.022 -8.813 -6.226 1.00 92.19 78 LEU A CA 1
ATOM 538 C C . LEU A 1 78 ? 13.466 -8.588 -5.741 1.00 92.19 78 LEU A C 1
ATOM 540 O O . LEU A 1 78 ? 14.156 -7.723 -6.279 1.00 92.19 78 LEU A O 1
ATOM 544 N N . GLY A 1 79 ? 13.935 -9.343 -4.741 1.00 93.00 79 GLY A N 1
ATOM 545 C CA . GLY A 1 79 ? 15.257 -9.147 -4.134 1.00 93.00 79 GLY A CA 1
ATOM 546 C C . GLY A 1 79 ? 15.390 -7.832 -3.352 1.00 93.00 79 GLY A C 1
ATOM 547 O O . GLY A 1 79 ? 16.501 -7.330 -3.186 1.00 93.00 79 GLY A O 1
ATOM 548 N N . LEU A 1 80 ? 14.269 -7.266 -2.901 1.00 90.81 80 LEU A N 1
ATOM 549 C CA . LEU A 1 80 ? 14.197 -6.036 -2.113 1.00 90.81 80 LEU A CA 1
ATOM 550 C C . LEU A 1 80 ? 14.348 -6.329 -0.612 1.00 90.81 80 LEU A C 1
ATOM 552 O O . LEU A 1 80 ? 14.017 -7.432 -0.160 1.00 90.81 80 LEU A O 1
ATOM 556 N N . PRO A 1 81 ? 14.807 -5.350 0.193 1.00 83.50 81 PRO A N 1
ATOM 557 C CA . PRO A 1 81 ? 14.821 -5.496 1.641 1.00 83.50 81 PRO A CA 1
ATOM 558 C C . PRO A 1 81 ? 13.398 -5.729 2.162 1.00 83.50 81 PRO A C 1
ATOM 560 O O . PRO A 1 81 ? 12.460 -5.002 1.823 1.00 83.50 81 PRO A O 1
ATOM 563 N N . VAL A 1 82 ? 13.242 -6.762 2.990 1.00 77.38 82 VAL A N 1
ATOM 564 C CA . VAL A 1 82 ? 11.983 -7.075 3.676 1.00 77.38 82 VAL A CA 1
ATOM 565 C C . VAL A 1 82 ? 11.748 -6.021 4.761 1.00 77.38 82 VAL A C 1
ATOM 567 O O . VAL A 1 82 ? 12.689 -5.635 5.460 1.00 77.38 82 VAL A O 1
ATOM 570 N N . GLY A 1 83 ? 10.513 -5.527 4.878 1.00 65.75 83 GLY A N 1
ATOM 571 C CA . GLY A 1 83 ? 10.141 -4.601 5.947 1.00 65.75 83 GLY A CA 1
ATOM 572 C C . GLY A 1 83 ? 10.234 -5.269 7.326 1.00 65.75 83 GLY A C 1
ATOM 573 O O . GLY A 1 83 ? 10.354 -6.494 7.408 1.00 65.75 83 GLY A O 1
ATOM 574 N N . PRO A 1 84 ? 10.196 -4.501 8.430 1.00 60.44 84 PRO A N 1
ATOM 575 C CA . PRO A 1 84 ? 10.126 -5.098 9.759 1.00 60.44 84 PRO A CA 1
ATOM 576 C C . PRO A 1 84 ? 8.887 -5.999 9.835 1.00 60.44 84 PRO A C 1
ATOM 578 O O . PRO A 1 84 ? 7.771 -5.539 9.593 1.00 60.44 84 PRO A O 1
ATOM 581 N N . GLU A 1 85 ? 9.077 -7.288 10.134 1.00 54.62 85 GLU A N 1
ATOM 582 C CA . GLU A 1 85 ? 7.942 -8.169 10.406 1.00 54.62 85 GLU A CA 1
ATOM 583 C C . GLU A 1 85 ? 7.119 -7.598 11.568 1.00 54.62 85 GLU A C 1
ATOM 585 O O . GLU A 1 85 ? 7.700 -7.092 12.537 1.00 54.62 85 GLU A O 1
ATOM 590 N N . PRO A 1 86 ? 5.778 -7.674 11.499 1.00 52.06 86 PRO A N 1
ATOM 591 C CA . PRO A 1 86 ? 4.945 -7.305 12.626 1.00 52.06 86 PRO A CA 1
ATOM 592 C C . PRO A 1 86 ? 5.269 -8.245 13.789 1.00 52.06 86 PRO A C 1
ATOM 594 O O . PRO A 1 86 ? 4.979 -9.439 13.748 1.00 52.06 86 PRO A O 1
ATOM 597 N N . ASP A 1 87 ? 5.901 -7.695 14.824 1.00 44.91 87 ASP A N 1
ATOM 598 C CA . ASP A 1 87 ? 6.193 -8.408 16.061 1.00 44.91 87 ASP A CA 1
ATOM 599 C C . ASP A 1 87 ? 4.862 -8.929 16.650 1.00 44.91 87 ASP A C 1
ATOM 601 O O . ASP A 1 87 ? 3.969 -8.121 16.944 1.00 44.91 87 ASP A O 1
ATOM 605 N N . PRO A 1 88 ? 4.685 -10.252 16.844 1.00 48.12 88 PRO A N 1
ATOM 606 C CA . PRO A 1 88 ? 3.449 -10.820 17.381 1.00 48.12 88 PRO A CA 1
ATOM 607 C C . PRO A 1 88 ? 3.136 -10.371 18.823 1.00 48.12 88 PRO A C 1
ATOM 609 O O . PRO A 1 88 ? 2.108 -10.763 19.374 1.00 48.12 88 PRO A O 1
ATOM 612 N N . GLN A 1 89 ? 3.992 -9.555 19.452 1.00 43.97 89 GLN A N 1
ATOM 613 C CA . GLN A 1 89 ? 3.828 -9.046 20.818 1.00 43.97 89 GLN A CA 1
ATOM 614 C C . GLN A 1 89 ? 3.480 -7.556 20.925 1.00 43.97 89 GLN A C 1
ATOM 616 O O . GLN A 1 89 ? 3.554 -6.997 22.020 1.00 43.97 89 GLN A O 1
ATOM 621 N N . GLY A 1 90 ? 3.046 -6.904 19.841 1.00 44.03 90 GLY A N 1
ATOM 622 C CA . GLY A 1 90 ? 2.430 -5.575 19.942 1.00 44.03 90 GLY A CA 1
ATOM 623 C C . GLY A 1 90 ? 3.353 -4.512 20.546 1.00 44.03 90 GLY A C 1
ATOM 624 O O . GLY A 1 90 ? 2.886 -3.567 21.182 1.00 44.03 90 GLY A O 1
ATOM 625 N N . LYS A 1 91 ? 4.671 -4.649 20.362 1.00 38.84 91 LYS A N 1
ATOM 626 C CA . LYS A 1 91 ? 5.573 -3.513 20.527 1.00 38.84 91 LYS A CA 1
ATOM 627 C C . LYS A 1 91 ? 5.469 -2.676 19.272 1.00 38.84 91 LYS A C 1
ATOM 629 O O . LYS A 1 91 ? 6.156 -2.908 18.286 1.00 38.84 91 LYS A O 1
ATOM 634 N N . GLU A 1 92 ? 4.546 -1.730 19.355 1.00 44.66 92 GLU A N 1
ATOM 635 C CA . GLU A 1 92 ? 4.415 -0.566 18.496 1.00 44.66 92 GLU A CA 1
ATOM 636 C C . GLU A 1 92 ? 5.821 -0.050 18.155 1.00 44.66 92 GLU A C 1
ATOM 638 O O . GLU A 1 92 ? 6.505 0.567 18.978 1.00 44.66 92 GLU A O 1
ATOM 643 N N . ALA A 1 93 ? 6.305 -0.380 16.956 1.00 45.88 93 ALA A N 1
ATOM 644 C CA . ALA A 1 93 ? 7.467 0.280 16.402 1.00 45.88 93 ALA A CA 1
ATOM 645 C C . ALA A 1 93 ? 7.031 1.728 16.216 1.00 45.88 93 ALA A C 1
ATOM 647 O O . ALA A 1 93 ? 6.271 2.043 15.303 1.00 45.88 93 ALA A O 1
ATOM 648 N N . ALA A 1 94 ? 7.426 2.580 17.161 1.00 41.53 94 ALA A N 1
ATOM 649 C CA . ALA A 1 94 ? 7.140 3.996 17.123 1.00 41.53 94 ALA A CA 1
ATOM 650 C C . ALA A 1 94 ? 7.578 4.527 15.758 1.00 41.53 94 ALA A C 1
ATOM 652 O O . ALA A 1 94 ? 8.774 4.636 15.478 1.00 41.53 94 ALA A O 1
ATOM 653 N N . VAL A 1 95 ? 6.596 4.836 14.912 1.00 48.25 95 VAL A N 1
ATOM 654 C CA . VAL A 1 95 ? 6.797 5.622 13.703 1.00 48.25 95 VAL A CA 1
ATOM 655 C C . VAL A 1 95 ? 7.540 6.877 14.160 1.00 48.25 95 VAL A C 1
ATOM 657 O O . VAL A 1 95 ? 7.016 7.596 15.020 1.00 48.25 95 VAL A O 1
ATOM 660 N N . PRO A 1 96 ? 8.765 7.157 13.683 1.00 36.81 96 PRO A N 1
ATOM 661 C CA . PRO A 1 96 ? 9.412 8.403 14.030 1.00 36.81 96 PRO A CA 1
ATOM 662 C C . PRO A 1 96 ? 8.577 9.511 13.389 1.00 36.81 96 PRO A C 1
ATOM 664 O O . PRO A 1 96 ? 8.637 9.733 12.182 1.00 36.81 96 PRO A O 1
ATOM 667 N N . GLY A 1 97 ? 7.769 10.204 14.194 1.00 39.22 97 GLY A N 1
ATOM 668 C CA . GLY A 1 97 ? 7.220 11.493 13.794 1.00 39.22 97 GLY A CA 1
ATOM 669 C C . GLY A 1 97 ? 8.370 12.417 13.367 1.00 39.22 97 GLY A C 1
ATOM 670 O O . GLY A 1 97 ? 9.504 12.230 13.828 1.00 39.22 97 GLY A O 1
ATOM 671 N N . PRO A 1 98 ? 8.128 13.406 12.490 1.00 40.38 98 PRO A N 1
ATOM 672 C CA . PRO A 1 98 ? 9.175 14.319 12.056 1.00 40.38 98 PRO A CA 1
ATOM 673 C C . PRO A 1 98 ? 9.777 15.002 13.288 1.00 40.38 98 PRO A C 1
ATOM 675 O O . PRO A 1 98 ? 9.133 15.820 13.945 1.00 40.38 98 PRO A O 1
ATOM 678 N N . ARG A 1 99 ? 11.014 14.625 13.632 1.00 42.38 99 ARG A N 1
ATOM 679 C CA . ARG A 1 99 ? 11.766 15.221 14.736 1.00 42.38 99 ARG A CA 1
ATOM 680 C C . ARG A 1 99 ? 12.102 16.661 14.370 1.00 42.38 99 ARG A C 1
ATOM 682 O O . ARG A 1 99 ? 13.101 16.939 13.710 1.00 42.38 99 ARG A O 1
ATOM 689 N N . ALA A 1 100 ? 11.260 17.583 14.817 1.00 48.84 100 ALA A N 1
ATOM 690 C CA . ALA A 1 100 ? 11.649 18.967 14.993 1.00 48.84 100 ALA A CA 1
ATOM 691 C C . ALA A 1 100 ? 12.595 19.034 16.199 1.00 48.84 100 ALA A C 1
ATOM 693 O O . ALA A 1 100 ? 12.160 18.966 17.343 1.00 48.84 100 ALA A O 1
ATOM 694 N N . GLY A 1 101 ? 13.891 19.154 15.913 1.00 46.25 101 GLY A N 1
ATOM 695 C CA . GLY A 1 101 ? 14.916 19.447 16.908 1.00 46.25 101 GLY A CA 1
ATOM 696 C C . GLY A 1 101 ? 15.639 18.215 17.432 1.00 46.25 101 GLY A C 1
ATOM 697 O O . GLY A 1 101 ? 15.305 17.718 18.491 1.00 46.25 101 GLY A O 1
ATOM 698 N N . ASP A 1 102 ? 16.655 17.767 16.697 1.00 38.03 102 ASP A N 1
ATOM 699 C CA . ASP A 1 102 ? 17.894 17.251 17.286 1.00 38.03 102 ASP A CA 1
ATOM 700 C C . ASP A 1 102 ? 18.977 17.244 16.200 1.00 38.03 102 ASP A C 1
ATOM 702 O O . ASP A 1 102 ? 19.037 16.371 15.335 1.00 38.03 102 ASP A O 1
ATOM 706 N N . GLN A 1 103 ? 19.806 18.291 16.198 1.00 46.16 103 GLN A N 1
ATOM 707 C CA . GLN A 1 103 ? 21.011 18.373 15.373 1.00 46.16 103 GLN A CA 1
ATOM 708 C C . GLN A 1 103 ? 22.122 17.512 15.996 1.00 46.16 103 GLN A C 1
ATOM 710 O O . GLN A 1 103 ? 22.525 17.790 17.127 1.00 46.16 103 GLN A O 1
ATOM 715 N N . PRO A 1 104 ? 22.722 16.553 15.269 1.00 40.28 104 PRO A N 1
ATOM 716 C CA . PRO A 1 104 ? 24.003 15.983 15.659 1.00 40.28 104 PRO A CA 1
ATOM 717 C C . PRO A 1 104 ? 25.149 16.920 15.245 1.00 40.28 104 PRO A C 1
ATOM 719 O O . PRO A 1 104 ? 25.241 17.362 14.098 1.00 40.28 104 PRO A O 1
ATOM 722 N N . ALA A 1 105 ? 26.047 17.210 16.187 1.00 47.56 105 ALA A N 1
ATOM 723 C CA . ALA A 1 105 ? 27.252 18.006 15.965 1.00 47.56 105 ALA A CA 1
ATOM 724 C C . ALA A 1 105 ? 28.229 17.338 14.961 1.00 47.56 105 ALA A C 1
ATOM 726 O O . ALA A 1 105 ? 28.406 16.117 14.995 1.00 47.56 105 ALA A O 1
ATOM 727 N N . PRO A 1 106 ? 28.923 18.110 14.099 1.00 46.22 106 PRO A N 1
ATOM 728 C CA . PRO A 1 106 ? 29.763 17.561 13.036 1.00 46.22 106 PRO A CA 1
ATOM 729 C C . PRO A 1 106 ? 31.196 17.252 13.505 1.00 46.22 106 PRO A C 1
ATOM 731 O O . PRO A 1 106 ? 31.902 18.119 14.025 1.00 46.22 106 PRO A O 1
ATOM 734 N N . ARG A 1 107 ? 31.679 16.033 13.232 1.00 41.84 107 ARG A N 1
ATOM 735 C CA . ARG A 1 107 ? 33.112 15.692 13.248 1.00 41.84 107 ARG A CA 1
ATOM 736 C C . ARG A 1 107 ? 33.686 15.798 11.830 1.00 41.84 107 ARG A C 1
ATOM 738 O O . ARG A 1 107 ? 33.290 15.041 10.955 1.00 41.84 107 ARG A O 1
ATOM 745 N N . GLY A 1 108 ? 34.678 16.675 11.648 1.00 38.72 108 GLY A N 1
ATOM 746 C CA . GLY A 1 108 ? 35.757 16.457 10.672 1.00 38.72 108 GLY A CA 1
ATOM 747 C C . GLY A 1 108 ? 35.782 17.313 9.397 1.00 38.72 108 GLY A C 1
ATOM 748 O O . GLY A 1 108 ? 35.362 16.877 8.338 1.00 38.72 108 GLY A O 1
ATOM 749 N N . ALA A 1 109 ? 36.427 18.479 9.504 1.00 48.75 109 ALA A N 1
ATOM 750 C CA . ALA A 1 109 ? 37.376 19.043 8.532 1.00 48.75 109 ALA A CA 1
ATOM 751 C C . ALA A 1 109 ? 36.950 19.325 7.071 1.00 48.75 109 ALA A C 1
ATOM 753 O O . ALA A 1 109 ? 37.236 18.544 6.171 1.00 48.75 109 ALA A O 1
ATOM 754 N N . ARG A 1 110 ? 36.536 20.578 6.809 1.00 43.03 110 ARG A N 1
ATOM 755 C CA . ARG A 1 110 ? 37.138 21.429 5.754 1.00 43.03 110 ARG A CA 1
ATOM 756 C C . ARG A 1 110 ? 37.212 22.879 6.246 1.00 43.03 110 ARG A C 1
ATOM 758 O O . ARG A 1 110 ? 36.191 23.509 6.510 1.00 43.03 110 ARG A O 1
ATOM 765 N N . GLN A 1 111 ? 38.434 23.380 6.424 1.00 52.69 111 GLN A N 1
ATOM 766 C CA . GLN A 1 111 ? 38.735 24.736 6.888 1.00 52.69 111 GLN A CA 1
ATOM 767 C C . GLN A 1 111 ? 38.090 25.783 5.965 1.00 52.69 111 GLN A C 1
ATOM 769 O O . GLN A 1 111 ? 38.381 25.822 4.772 1.00 52.69 111 GLN A O 1
ATOM 774 N N . ARG A 1 112 ? 37.233 26.649 6.520 1.00 51.88 112 ARG A N 1
ATOM 775 C CA . ARG A 1 112 ? 36.752 27.863 5.846 1.00 51.88 112 ARG A CA 1
ATOM 776 C C . ARG A 1 112 ? 37.493 29.086 6.402 1.00 51.88 112 ARG A C 1
ATOM 778 O O . ARG A 1 112 ? 37.723 29.135 7.613 1.00 51.88 112 ARG A O 1
ATOM 785 N N . PRO A 1 113 ? 37.875 30.069 5.566 1.00 49.75 113 PRO A N 1
ATOM 786 C CA . PRO A 1 113 ? 38.710 31.183 6.001 1.00 49.75 113 PRO A CA 1
ATOM 787 C C . PRO A 1 113 ? 37.944 32.058 6.995 1.00 49.75 113 PRO A C 1
ATOM 789 O O . PRO A 1 113 ? 36.843 32.528 6.703 1.00 49.75 113 PRO A O 1
ATOM 792 N N . ARG A 1 114 ? 38.530 32.292 8.172 1.00 51.88 114 ARG A N 1
ATOM 793 C CA . ARG A 1 114 ? 37.997 33.222 9.170 1.00 51.88 114 ARG A CA 1
ATOM 794 C C . ARG A 1 114 ? 38.025 34.637 8.592 1.00 51.88 114 ARG A C 1
ATOM 796 O O . ARG A 1 114 ? 39.087 35.250 8.502 1.00 51.88 114 ARG A O 1
ATOM 803 N N . ARG A 1 115 ? 36.861 35.161 8.200 1.00 55.03 115 ARG A N 1
ATOM 804 C CA . ARG A 1 115 ? 36.697 36.593 7.929 1.00 55.03 115 ARG A CA 1
ATOM 805 C C . ARG A 1 115 ? 36.970 37.335 9.234 1.00 55.03 115 ARG A C 1
ATOM 807 O O . ARG A 1 115 ? 36.246 37.163 10.210 1.00 55.03 115 ARG A O 1
ATOM 814 N N . ARG A 1 116 ? 38.063 38.102 9.249 1.00 57.22 116 ARG A N 1
ATOM 815 C CA . ARG A 1 116 ? 38.383 39.067 10.302 1.00 57.22 116 ARG A CA 1
ATOM 816 C C . ARG A 1 116 ? 37.187 40.006 10.440 1.00 57.22 116 ARG A C 1
ATOM 818 O O . ARG A 1 116 ? 36.889 40.741 9.502 1.00 57.22 116 ARG A O 1
ATOM 825 N N . GLY A 1 117 ? 36.498 39.952 11.576 1.00 59.31 117 GLY A N 1
ATOM 826 C CA . GLY A 1 117 ? 35.599 41.029 11.968 1.00 59.31 117 GLY A CA 1
ATOM 827 C C . GLY A 1 117 ? 36.415 42.316 12.059 1.00 59.31 117 GLY A C 1
ATOM 828 O O . GLY A 1 117 ? 37.484 42.327 12.673 1.00 59.31 117 GLY A O 1
ATOM 829 N N . LEU A 1 118 ? 35.954 43.361 11.376 1.00 65.56 118 LEU A N 1
ATOM 830 C CA . LEU A 1 118 ? 36.457 44.723 11.534 1.00 65.56 118 LEU A CA 1
ATOM 831 C C . LEU A 1 118 ? 36.213 45.101 12.999 1.00 65.56 118 LEU A C 1
ATOM 833 O O . LEU A 1 118 ? 35.085 44.976 13.464 1.00 65.56 118 LEU A O 1
ATOM 837 N N . GLY A 1 119 ? 37.279 45.420 13.733 1.00 66.56 119 GLY A N 1
ATOM 838 C CA . GLY A 1 119 ? 37.278 45.556 15.192 1.00 66.56 119 GLY A CA 1
ATOM 839 C C . GLY A 1 119 ? 36.284 46.584 15.764 1.00 66.56 119 GLY A C 1
ATOM 840 O O . GLY A 1 119 ? 35.504 47.195 15.032 1.00 66.56 119 GLY A O 1
ATOM 841 N N . PRO A 1 120 ? 36.296 46.790 17.094 1.00 52.12 120 PRO A N 1
ATOM 842 C CA . PRO A 1 120 ? 35.354 47.689 17.758 1.00 52.12 120 PRO A CA 1
ATOM 843 C C . PRO A 1 120 ? 35.498 49.107 17.185 1.00 52.12 120 PRO A C 1
ATOM 845 O O . PRO A 1 120 ? 36.568 49.703 17.267 1.00 52.12 120 PRO A O 1
ATOM 848 N N . GLY A 1 121 ? 34.432 49.606 16.552 1.00 61.16 121 GLY A N 1
ATOM 849 C CA . GLY A 1 121 ? 34.420 50.886 15.832 1.00 61.16 121 GLY A CA 1
ATOM 850 C C . GLY A 1 121 ? 33.710 50.868 14.473 1.00 61.16 121 GLY A C 1
ATOM 851 O O . GLY A 1 121 ? 33.552 51.921 13.864 1.00 61.16 121 GLY A O 1
ATOM 852 N N . PHE A 1 122 ? 33.251 49.713 13.980 1.00 55.47 122 PHE A N 1
ATOM 853 C CA . PHE A 1 122 ? 32.479 49.669 12.736 1.00 55.47 122 PHE A CA 1
ATOM 854 C C . PHE A 1 122 ? 31.021 50.121 12.953 1.00 55.47 122 PHE A C 1
ATOM 856 O O . PHE A 1 122 ? 30.194 49.354 13.444 1.00 55.47 122 PHE A O 1
ATOM 863 N N . GLN A 1 123 ? 30.702 51.362 12.575 1.00 62.28 123 GLN A N 1
ATOM 864 C CA . GLN A 1 123 ? 29.325 51.842 12.412 1.00 62.28 123 GLN A CA 1
ATOM 865 C C . GLN A 1 123 ? 28.848 51.504 10.997 1.00 62.28 123 GLN A C 1
ATOM 867 O O . GLN A 1 123 ? 29.421 51.956 10.007 1.00 62.28 123 GLN A O 1
ATOM 872 N N . GLY A 1 124 ? 27.836 50.637 10.917 1.00 65.00 124 GLY A N 1
ATOM 873 C CA . GLY A 1 124 ? 27.256 50.178 9.659 1.00 65.00 124 GLY A CA 1
ATOM 874 C C . GLY A 1 124 ? 26.665 51.316 8.826 1.00 65.00 124 GLY A C 1
ATOM 875 O O . GLY A 1 124 ? 26.255 52.351 9.343 1.00 65.00 124 GLY A O 1
ATOM 876 N N . ILE A 1 125 ? 26.627 51.104 7.514 1.00 67.38 125 ILE A N 1
ATOM 877 C CA . ILE A 1 125 ? 26.087 52.055 6.542 1.00 67.38 125 ILE A CA 1
ATOM 878 C C . ILE A 1 125 ? 24.558 52.035 6.650 1.00 67.38 125 ILE A C 1
ATOM 880 O O . ILE A 1 125 ? 23.936 51.006 6.383 1.00 67.38 125 ILE A O 1
ATOM 884 N N . HIS A 1 126 ? 23.950 53.154 7.041 1.00 57.81 126 HIS A N 1
ATOM 885 C CA . HIS A 1 126 ? 22.505 53.334 6.938 1.00 57.81 126 HIS A CA 1
ATOM 886 C C . HIS A 1 126 ? 22.157 53.583 5.471 1.00 57.81 126 HIS A C 1
ATOM 888 O O . HIS A 1 126 ? 22.619 54.551 4.873 1.00 57.81 126 HIS A O 1
ATOM 894 N N . THR A 1 127 ? 21.365 52.691 4.885 1.00 51.34 127 THR A N 1
ATOM 895 C CA . THR A 1 127 ? 20.713 52.951 3.602 1.00 51.34 127 THR A CA 1
ATOM 896 C C . THR A 1 127 ? 19.332 53.506 3.910 1.00 51.34 127 THR A C 1
ATOM 898 O O . THR A 1 127 ? 18.450 52.795 4.387 1.00 51.34 127 THR A O 1
ATOM 901 N N . GLU A 1 128 ? 19.170 54.812 3.717 1.00 56.84 128 GLU A N 1
ATOM 902 C CA . GLU A 1 128 ? 17.848 55.418 3.639 1.00 56.84 128 GLU A CA 1
ATOM 903 C C . GLU A 1 128 ? 17.270 55.153 2.243 1.00 56.84 128 GLU A C 1
ATOM 905 O O . GLU A 1 128 ? 17.909 55.471 1.245 1.00 56.84 128 GLU A O 1
ATOM 910 N N . ARG A 1 129 ? 16.089 54.523 2.260 1.00 47.59 129 ARG A N 1
ATOM 911 C CA . ARG A 1 129 ? 14.989 54.494 1.280 1.00 47.59 129 ARG A CA 1
ATOM 912 C C . ARG A 1 129 ? 15.303 54.448 -0.221 1.00 47.59 129 ARG A C 1
ATOM 914 O O . ARG A 1 129 ? 15.672 55.484 -0.806 1.00 47.59 129 ARG A O 1
#